Protein AF-A0A2E5B8R5-F1 (afdb_monomer)

Structure (mmCIF, N/CA/C/O backbone):
data_AF-A0A2E5B8R5-F1
#
_entry.id   AF-A0A2E5B8R5-F1
#
loop_
_atom_site.group_PDB
_atom_site.id
_atom_site.type_symbol
_atom_site.label_atom_id
_atom_site.lab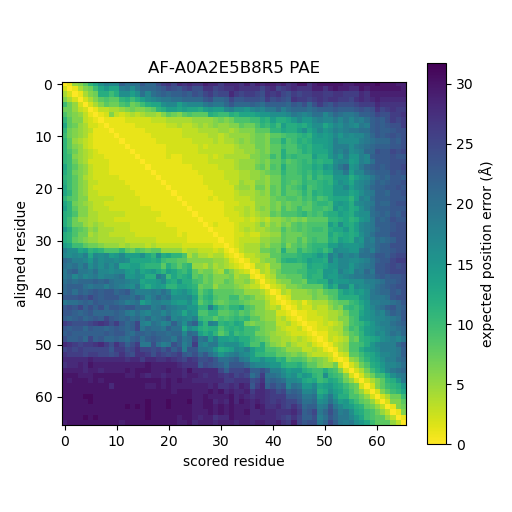el_alt_id
_atom_site.label_comp_id
_atom_site.label_asym_id
_atom_site.label_entity_id
_atom_site.label_seq_id
_atom_site.pdbx_PDB_ins_code
_atom_site.Cartn_x
_atom_site.Cartn_y
_atom_site.Cartn_z
_atom_site.occupancy
_atom_site.B_iso_or_equiv
_atom_site.auth_seq_id
_atom_site.auth_comp_id
_atom_site.auth_asym_id
_atom_site.auth_atom_id
_atom_site.pdbx_PDB_model_num
ATOM 1 N N . MET A 1 1 ? 10.024 -5.500 -41.330 1.00 43.84 1 MET A N 1
ATOM 2 C CA . MET A 1 1 ? 9.570 -6.009 -40.018 1.00 43.84 1 MET A CA 1
ATOM 3 C C . MET A 1 1 ? 10.320 -5.220 -38.959 1.00 43.84 1 MET A C 1
ATOM 5 O O . MET A 1 1 ? 11.534 -5.143 -39.067 1.00 43.84 1 MET A O 1
ATOM 9 N N . ILE A 1 2 ? 9.625 -4.542 -38.042 1.00 64.06 2 ILE A N 1
ATOM 10 C CA . ILE A 1 2 ? 10.270 -3.786 -36.955 1.00 64.06 2 ILE A CA 1
ATOM 11 C C . ILE A 1 2 ? 10.454 -4.759 -35.796 1.00 64.06 2 ILE A C 1
ATOM 13 O O . ILE A 1 2 ? 9.474 -5.169 -35.176 1.00 64.06 2 ILE A O 1
ATOM 17 N N . GLU A 1 3 ? 11.693 -5.150 -35.537 1.00 66.50 3 GLU A N 1
ATOM 18 C CA . GLU A 1 3 ? 12.043 -5.939 -34.365 1.00 66.50 3 GLU A CA 1
ATOM 19 C C . GLU A 1 3 ? 11.948 -5.022 -33.138 1.00 66.50 3 GLU A C 1
ATOM 21 O O . GLU A 1 3 ? 12.695 -4.056 -32.990 1.00 66.50 3 GLU A O 1
ATOM 26 N N . LYS A 1 4 ? 10.937 -5.249 -32.295 1.00 71.00 4 LYS A N 1
ATOM 27 C CA . LYS A 1 4 ? 10.762 -4.514 -31.040 1.00 71.00 4 LYS A CA 1
ATOM 28 C C . LYS A 1 4 ? 11.717 -5.125 -30.020 1.00 71.00 4 LYS A C 1
ATOM 30 O O . LYS A 1 4 ? 11.357 -6.071 -29.327 1.00 71.00 4 LYS A O 1
ATOM 35 N N . THR A 1 5 ? 12.935 -4.603 -29.943 1.00 74.69 5 THR A N 1
ATOM 36 C CA . THR A 1 5 ? 13.872 -4.966 -28.878 1.00 74.69 5 THR A CA 1
ATOM 37 C C . THR A 1 5 ? 13.345 -4.405 -27.561 1.00 74.69 5 THR A C 1
ATOM 39 O O . THR A 1 5 ? 13.251 -3.189 -27.390 1.00 74.69 5 THR A O 1
ATOM 42 N N . VAL A 1 6 ? 12.942 -5.286 -26.649 1.00 80.81 6 VAL A N 1
ATOM 43 C CA . VAL A 1 6 ? 12.516 -4.889 -25.308 1.00 80.81 6 VAL A CA 1
ATOM 44 C C . VAL A 1 6 ? 13.769 -4.626 -24.479 1.00 80.81 6 VAL A C 1
ATOM 46 O O . VAL A 1 6 ? 14.555 -5.540 -24.243 1.00 80.81 6 VAL A O 1
ATOM 49 N N . ASP A 1 7 ? 13.964 -3.374 -24.069 1.00 89.94 7 ASP A N 1
ATOM 50 C CA . ASP A 1 7 ? 15.115 -2.981 -23.262 1.00 89.94 7 ASP A CA 1
ATOM 51 C C . ASP A 1 7 ? 15.026 -3.596 -21.845 1.00 89.94 7 ASP A C 1
ATOM 53 O O . ASP A 1 7 ? 14.031 -3.374 -21.141 1.00 89.94 7 ASP A O 1
ATOM 57 N N . PRO A 1 8 ? 16.034 -4.372 -21.398 1.00 92.06 8 PRO A N 1
ATOM 58 C CA . PRO A 1 8 ? 15.997 -5.025 -20.090 1.00 92.06 8 PRO A CA 1
ATOM 59 C C . PRO A 1 8 ? 15.895 -4.049 -18.911 1.00 92.06 8 PRO A C 1
ATOM 61 O O . PRO A 1 8 ? 15.285 -4.376 -17.892 1.00 92.06 8 PRO A O 1
ATOM 64 N N . GLN A 1 9 ? 16.469 -2.849 -19.035 1.00 94.00 9 GLN A N 1
ATOM 65 C CA . GLN A 1 9 ? 16.453 -1.838 -17.976 1.00 94.00 9 GLN A CA 1
ATOM 66 C C . GLN A 1 9 ? 15.053 -1.227 -17.859 1.00 94.00 9 GLN A C 1
ATOM 68 O O . GLN A 1 9 ? 14.535 -1.066 -16.755 1.00 94.00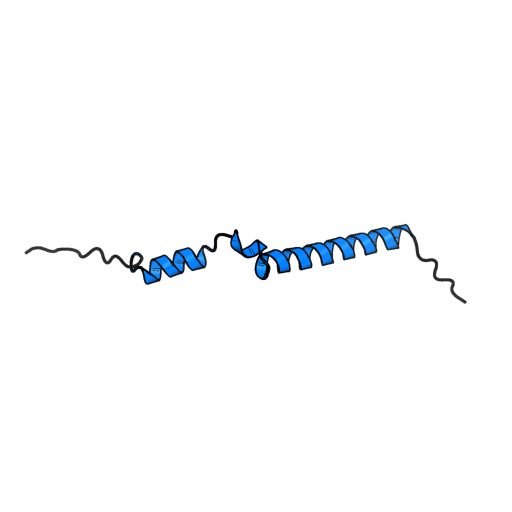 9 GLN A O 1
ATOM 73 N N . LEU A 1 10 ? 14.394 -0.975 -18.991 1.00 92.06 10 LEU A N 1
ATOM 74 C CA . LEU A 1 10 ? 13.016 -0.502 -19.049 1.00 92.06 10 LEU A CA 1
ATOM 75 C C . LEU A 1 10 ? 12.041 -1.508 -18.426 1.00 92.06 10 LEU A C 1
ATOM 77 O O . LEU A 1 10 ? 11.159 -1.113 -17.663 1.00 92.06 10 LEU A O 1
ATOM 81 N N . VAL A 1 11 ? 12.215 -2.806 -18.698 1.00 94.81 11 VAL A N 1
ATOM 82 C CA . VAL A 1 11 ? 11.406 -3.867 -18.071 1.00 94.81 11 VAL A CA 1
ATOM 83 C C . VAL A 1 11 ? 11.607 -3.886 -16.564 1.00 94.81 11 VAL A C 1
ATOM 85 O O . VAL A 1 11 ? 10.630 -3.991 -15.826 1.00 94.81 11 VAL A O 1
ATOM 88 N N . PHE A 1 12 ? 12.848 -3.752 -16.098 1.00 96.12 12 PHE A N 1
ATOM 89 C CA . PHE A 1 12 ? 13.145 -3.725 -14.671 1.00 96.12 12 PHE A CA 1
ATOM 90 C C . PHE A 1 12 ? 12.488 -2.529 -13.974 1.00 96.12 12 PHE A C 1
ATOM 92 O O . PHE A 1 12 ? 11.823 -2.697 -12.951 1.00 96.12 12 PHE A O 1
ATOM 99 N N . VAL A 1 13 ? 12.607 -1.330 -14.551 1.00 96.50 13 VAL A N 1
ATOM 100 C CA . VAL A 1 13 ? 11.994 -0.116 -13.997 1.00 96.50 13 VAL A CA 1
ATOM 101 C C . VAL A 1 13 ? 10.475 -0.256 -13.950 1.00 96.50 13 VAL A C 1
ATOM 103 O O . VAL A 1 13 ? 9.892 -0.130 -12.874 1.00 96.50 13 VAL A O 1
ATOM 106 N N . ILE A 1 14 ? 9.825 -0.582 -15.071 1.00 96.62 14 ILE A N 1
ATOM 107 C CA . ILE A 1 14 ? 8.361 -0.715 -15.117 1.00 96.62 14 ILE A CA 1
ATOM 108 C C . ILE A 1 14 ? 7.895 -1.843 -14.189 1.00 96.62 14 ILE A C 1
ATOM 110 O O . ILE A 1 14 ? 6.956 -1.655 -13.418 1.00 96.62 14 ILE A O 1
ATOM 114 N N . GLY A 1 15 ? 8.574 -2.991 -14.205 1.00 97.00 15 GLY A N 1
ATOM 115 C CA . GLY A 1 15 ? 8.258 -4.126 -13.343 1.00 97.00 15 GLY A CA 1
ATOM 116 C C . GLY A 1 15 ? 8.363 -3.784 -11.856 1.00 97.00 15 GLY A C 1
ATOM 117 O O . GLY A 1 15 ? 7.465 -4.129 -11.087 1.00 97.00 15 GLY A O 1
ATOM 118 N N . SER A 1 16 ? 9.401 -3.049 -11.446 1.00 97.50 16 SER A N 1
ATOM 119 C CA . SER A 1 16 ? 9.552 -2.597 -10.057 1.00 97.50 16 SER A CA 1
ATOM 120 C C . SER A 1 16 ? 8.432 -1.641 -9.635 1.00 97.50 16 SER A C 1
ATOM 122 O O . SER A 1 16 ? 7.841 -1.830 -8.573 1.00 97.50 16 SER A O 1
ATOM 124 N N . LEU A 1 17 ? 8.062 -0.682 -10.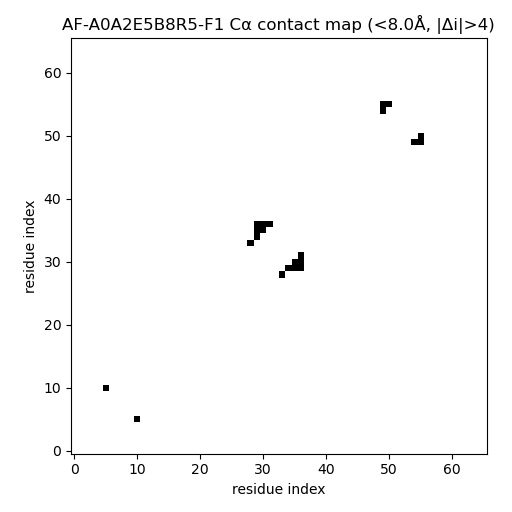491 1.00 98.12 17 LEU A N 1
ATOM 125 C CA . LEU A 1 17 ? 6.976 0.263 -10.220 1.00 98.12 17 LEU A CA 1
ATOM 126 C C . LEU A 1 17 ? 5.626 -0.445 -10.081 1.00 98.12 17 LEU A C 1
ATOM 128 O O . LEU A 1 17 ? 4.883 -0.170 -9.140 1.00 98.12 17 LEU A O 1
ATOM 132 N N . VAL A 1 18 ? 5.327 -1.391 -10.975 1.00 98.38 18 VAL A N 1
ATOM 133 C CA . VAL A 1 18 ? 4.105 -2.206 -10.905 1.00 98.38 18 VAL A CA 1
ATOM 134 C C . VAL A 1 18 ? 4.087 -3.045 -9.629 1.00 98.38 18 VAL A C 1
ATOM 136 O O . VAL A 1 18 ? 3.063 -3.109 -8.952 1.00 98.38 18 VAL A O 1
ATOM 139 N N . THR A 1 19 ? 5.221 -3.641 -9.259 1.00 98.25 19 THR A N 1
ATOM 140 C CA . THR A 1 19 ? 5.338 -4.452 -8.038 1.00 98.25 19 THR A CA 1
ATOM 141 C C . THR A 1 19 ? 5.074 -3.615 -6.789 1.00 98.25 19 THR A C 1
ATOM 143 O O . THR A 1 19 ? 4.285 -4.019 -5.936 1.00 98.25 19 THR A O 1
ATOM 146 N N . ILE A 1 20 ? 5.679 -2.427 -6.694 1.00 98.31 20 ILE A N 1
ATOM 147 C CA . ILE A 1 20 ? 5.473 -1.507 -5.569 1.00 98.31 20 ILE A CA 1
ATOM 148 C C . ILE A 1 20 ? 4.011 -1.060 -5.505 1.00 98.31 20 ILE A C 1
ATOM 150 O O . ILE A 1 20 ? 3.413 -1.082 -4.431 1.00 98.31 20 ILE A O 1
ATOM 154 N N . LEU A 1 21 ? 3.419 -0.696 -6.646 1.00 98.31 21 LEU A N 1
ATOM 155 C CA . LEU A 1 21 ? 2.030 -0.250 -6.713 1.00 98.31 21 LEU A CA 1
ATOM 156 C C . LEU A 1 21 ? 1.066 -1.337 -6.224 1.00 98.31 21 LEU A C 1
ATOM 158 O O . LEU A 1 21 ? 0.234 -1.084 -5.353 1.00 98.31 21 LEU A O 1
ATOM 162 N N . LEU A 1 22 ? 1.195 -2.557 -6.749 1.00 98.25 22 LEU A N 1
ATOM 163 C CA . LEU A 1 22 ? 0.344 -3.677 -6.351 1.00 98.25 22 LEU A CA 1
ATOM 164 C C . LEU A 1 22 ? 0.569 -4.072 -4.889 1.00 98.25 22 LEU A C 1
ATOM 166 O O . LEU A 1 22 ? -0.398 -4.371 -4.186 1.00 98.25 22 LEU A O 1
ATOM 170 N N . GLY A 1 23 ? 1.815 -4.023 -4.412 1.00 97.69 23 GLY A N 1
ATOM 171 C CA . GLY A 1 23 ? 2.153 -4.248 -3.010 1.00 97.69 23 GLY A CA 1
ATOM 172 C C . GLY A 1 23 ? 1.484 -3.230 -2.085 1.00 97.69 23 GLY A C 1
ATOM 173 O O . GLY A 1 23 ? 0.851 -3.621 -1.108 1.00 97.69 23 GLY A O 1
ATOM 174 N N . ALA A 1 24 ? 1.546 -1.940 -2.424 1.00 97.62 24 ALA A N 1
ATOM 175 C CA . ALA A 1 24 ? 0.929 -0.869 -1.643 1.00 97.62 24 ALA A CA 1
ATOM 176 C C . ALA A 1 24 ? -0.602 -0.989 -1.595 1.00 97.62 24 ALA A C 1
ATOM 178 O O . ALA A 1 24 ? -1.192 -0.879 -0.521 1.00 97.62 24 ALA A O 1
ATOM 179 N N . ILE A 1 25 ? -1.244 -1.272 -2.735 1.00 97.12 25 ILE A N 1
ATOM 180 C CA . ILE A 1 25 ? -2.697 -1.490 -2.801 1.00 97.12 25 ILE A CA 1
ATOM 181 C C . ILE A 1 25 ? -3.090 -2.699 -1.947 1.00 97.12 25 ILE A C 1
ATOM 183 O O . ILE A 1 25 ? -3.985 -2.599 -1.110 1.00 97.12 25 ILE A O 1
ATOM 187 N N . SER A 1 26 ? -2.398 -3.827 -2.118 1.00 95.19 26 SER A N 1
ATOM 188 C CA . SER A 1 26 ? -2.684 -5.057 -1.370 1.00 95.19 26 SER A CA 1
ATOM 189 C C . SER A 1 26 ? -2.486 -4.862 0.133 1.00 95.19 26 SER A C 1
ATOM 191 O O . SER A 1 26 ? -3.298 -5.331 0.928 1.00 95.19 26 SER A O 1
ATOM 193 N N . TYR A 1 27 ? -1.445 -4.127 0.529 1.00 93.94 27 TYR A N 1
ATOM 194 C CA . TYR A 1 27 ? -1.184 -3.789 1.924 1.00 93.94 27 TYR A CA 1
ATOM 195 C C . TYR A 1 27 ? -2.275 -2.886 2.511 1.00 93.94 27 TYR A C 1
ATOM 197 O O . TYR A 1 27 ? -2.772 -3.162 3.600 1.00 93.94 27 TYR A O 1
ATOM 205 N N . GLY A 1 28 ? -2.717 -1.864 1.771 1.00 91.62 28 GLY A N 1
ATOM 206 C CA . GLY A 1 28 ? -3.846 -1.024 2.173 1.00 91.62 28 GLY A CA 1
ATOM 207 C C . GLY A 1 28 ? -5.127 -1.838 2.373 1.00 91.62 28 GLY A C 1
ATOM 208 O O . GLY A 1 28 ? -5.764 -1.738 3.417 1.00 91.62 28 GLY A O 1
ATOM 209 N N . VAL A 1 29 ? -5.459 -2.723 1.428 1.00 92.56 29 VAL A N 1
ATOM 210 C CA . VAL A 1 29 ? -6.620 -3.623 1.544 1.00 92.56 29 VAL A CA 1
ATOM 211 C C . VAL A 1 29 ? -6.497 -4.545 2.762 1.00 92.56 29 VAL A C 1
ATOM 213 O O . VAL A 1 29 ? -7.470 -4.711 3.497 1.00 92.56 29 VAL A O 1
ATOM 216 N N . TYR A 1 30 ? -5.314 -5.108 3.018 1.00 89.44 30 TYR A N 1
ATOM 217 C CA . TYR A 1 30 ? -5.061 -5.937 4.200 1.00 89.44 30 TYR A CA 1
ATOM 218 C C . TYR A 1 30 ? -5.273 -5.170 5.514 1.00 89.44 30 TYR A C 1
ATOM 220 O O . TYR A 1 30 ? -5.846 -5.719 6.456 1.00 89.44 30 TYR A O 1
ATOM 228 N N . LEU A 1 31 ? -4.850 -3.906 5.574 1.00 87.62 31 LEU A N 1
ATOM 229 C CA . LEU A 1 31 ? -5.043 -3.057 6.749 1.00 87.62 31 LEU A CA 1
ATOM 230 C C . LEU A 1 31 ? -6.495 -2.615 6.941 1.00 87.62 31 LEU A C 1
ATOM 232 O O . LEU A 1 31 ? -6.908 -2.435 8.079 1.00 87.62 31 LEU A O 1
ATOM 236 N N . THR A 1 32 ? -7.267 -2.424 5.869 1.00 84.19 32 THR A N 1
ATOM 237 C CA . THR A 1 32 ? -8.653 -1.934 5.967 1.00 84.19 32 THR A CA 1
ATOM 238 C C . THR A 1 32 ? -9.669 -3.059 6.157 1.00 84.19 32 THR A C 1
ATOM 240 O O . THR A 1 32 ? -10.565 -2.939 6.985 1.00 84.19 32 THR A O 1
ATOM 243 N N . LEU A 1 33 ? -9.554 -4.147 5.393 1.00 84.12 33 LEU A N 1
ATOM 244 C CA . LEU A 1 33 ? -10.545 -5.233 5.366 1.00 84.12 33 LEU A CA 1
ATOM 245 C C . LEU A 1 33 ? -10.025 -6.548 5.964 1.00 84.12 33 LEU A C 1
ATOM 247 O O . LEU A 1 33 ? -10.808 -7.460 6.224 1.00 84.12 33 LEU A O 1
ATOM 251 N N . GLY A 1 34 ? -8.711 -6.679 6.147 1.00 79.19 34 GLY A N 1
ATOM 252 C CA . GLY A 1 34 ? -8.076 -7.888 6.664 1.00 79.19 34 GLY A CA 1
ATOM 253 C C . GLY A 1 34 ? -7.921 -7.891 8.183 1.00 79.19 34 GLY A C 1
ATOM 254 O O . GLY A 1 34 ? -8.363 -6.992 8.890 1.00 79.19 34 GLY A O 1
ATOM 255 N N . SER A 1 35 ? -7.236 -8.910 8.705 1.00 77.44 35 SER A N 1
ATOM 256 C CA . SER A 1 35 ? -6.923 -9.025 10.137 1.00 77.44 35 SER A CA 1
ATOM 257 C C . SER A 1 35 ? -6.017 -7.914 10.664 1.00 77.44 35 SER A C 1
ATOM 259 O O . SER A 1 35 ? -5.977 -7.717 11.874 1.00 77.44 35 SER A O 1
ATOM 261 N N . GLY A 1 36 ? -5.313 -7.197 9.781 1.00 70.25 36 GLY A N 1
ATOM 262 C CA . GLY A 1 36 ? -4.462 -6.068 10.147 1.00 70.25 36 GLY A CA 1
ATOM 263 C C . GLY A 1 36 ? -5.231 -4.881 10.729 1.00 70.25 36 GLY A C 1
ATOM 264 O O . GLY A 1 36 ? -4.639 -4.106 11.467 1.00 70.25 36 GLY A O 1
ATOM 265 N N . SER A 1 37 ? -6.538 -4.769 10.470 1.00 66.62 37 SER A N 1
ATOM 266 C CA . SER A 1 37 ? -7.394 -3.719 11.043 1.00 66.62 37 SER A CA 1
ATOM 267 C C . SER A 1 37 ? -7.667 -3.900 12.537 1.00 66.62 37 SER A C 1
ATOM 269 O O . SER A 1 37 ? -8.020 -2.940 13.212 1.00 66.62 37 SER A O 1
ATOM 271 N N . LYS A 1 38 ? -7.503 -5.117 13.075 1.00 66.25 38 LYS A N 1
ATOM 272 C CA . LYS A 1 38 ? -7.905 -5.460 14.450 1.00 66.25 38 LYS A CA 1
ATOM 273 C C . LYS A 1 38 ? -7.056 -4.781 15.523 1.00 66.25 38 LYS A C 1
ATOM 275 O O . LYS A 1 38 ? -7.551 -4.546 16.619 1.00 66.2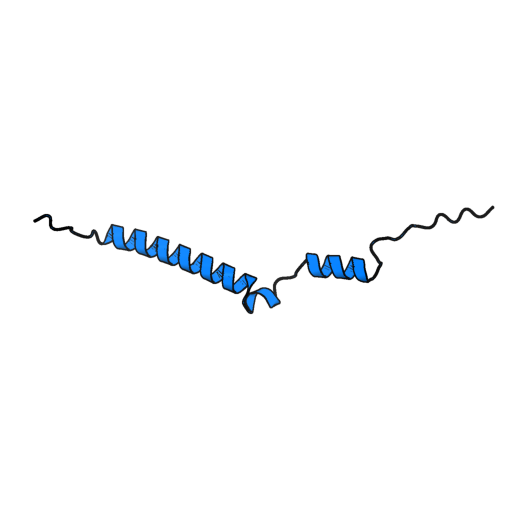5 38 LYS A O 1
ATOM 280 N N . ASP A 1 39 ? -5.806 -4.468 15.194 1.00 67.19 39 ASP A N 1
ATOM 281 C CA . ASP A 1 39 ? -4.879 -3.756 16.078 1.00 67.19 39 ASP A CA 1
ATOM 282 C C . ASP A 1 39 ? -4.851 -2.241 15.801 1.00 67.19 39 ASP A C 1
ATOM 284 O O . ASP A 1 39 ? -4.194 -1.484 16.522 1.00 67.19 39 ASP A O 1
ATOM 288 N N . LEU A 1 40 ? -5.564 -1.766 14.770 1.00 68.25 40 LEU A N 1
ATOM 289 C CA . LEU A 1 40 ? -5.728 -0.336 14.534 1.00 68.25 40 LEU A CA 1
ATOM 290 C C . LEU A 1 40 ? -6.746 0.198 15.543 1.00 68.25 40 LEU A C 1
ATOM 292 O O . LEU A 1 40 ? -7.933 -0.109 15.477 1.00 68.25 40 LEU A O 1
ATOM 296 N N . ARG A 1 41 ? -6.272 1.020 16.485 1.00 68.38 41 ARG A N 1
ATOM 297 C CA . ARG A 1 41 ? -7.150 1.786 17.377 1.00 68.38 41 ARG A CA 1
ATOM 298 C C . ARG A 1 41 ? -8.079 2.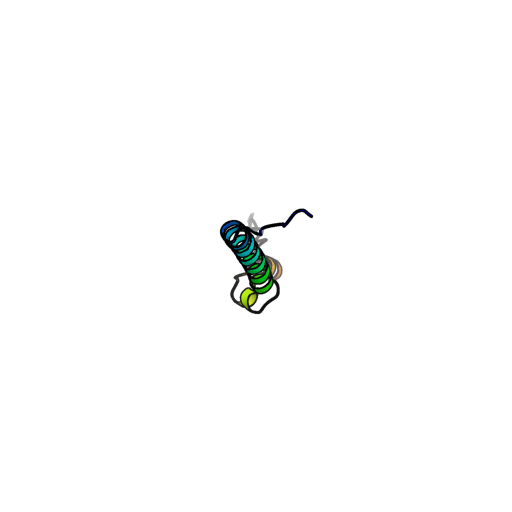636 16.520 1.00 68.38 41 ARG A C 1
ATOM 300 O O . ARG A 1 41 ? -7.586 3.504 15.805 1.00 68.38 41 ARG A O 1
ATOM 307 N N . ASP A 1 42 ? -9.381 2.400 16.623 1.00 73.31 42 ASP A N 1
ATOM 308 C CA . ASP A 1 42 ? -10.397 3.225 15.981 1.00 73.31 42 ASP A CA 1
ATOM 309 C C . ASP A 1 42 ? -10.808 4.366 16.932 1.00 73.31 42 ASP A C 1
ATOM 311 O O . ASP A 1 42 ? -11.536 4.133 17.903 1.00 73.31 42 ASP A O 1
ATOM 315 N N . PRO A 1 43 ? -10.350 5.612 16.698 1.00 74.56 43 PRO A N 1
ATOM 316 C CA . PRO A 1 43 ? -10.735 6.745 17.531 1.00 74.56 43 PRO A CA 1
ATOM 317 C C . PRO A 1 43 ? -12.228 7.066 17.400 1.00 74.56 43 PRO A C 1
ATOM 319 O O . PRO A 1 43 ? -12.779 7.730 18.275 1.00 74.56 43 PRO A O 1
ATOM 322 N N . ILE A 1 44 ? -12.878 6.629 16.313 1.00 73.38 44 ILE A N 1
ATOM 323 C CA . ILE A 1 44 ? 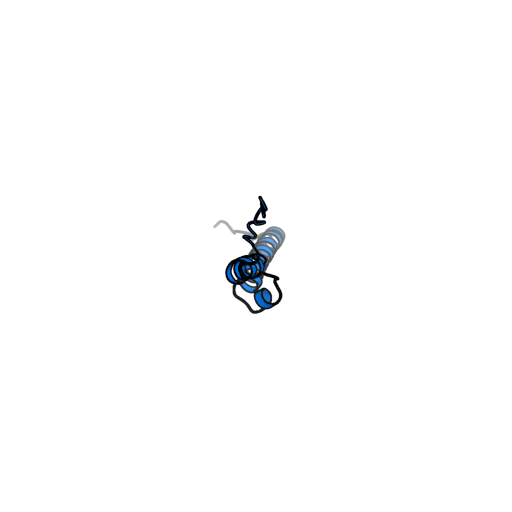-14.299 6.855 16.050 1.00 73.38 44 ILE A CA 1
ATOM 324 C C . ILE A 1 44 ? -15.140 5.924 16.920 1.00 73.38 44 ILE A C 1
ATOM 326 O O . ILE A 1 44 ? -16.092 6.401 17.530 1.00 73.38 44 ILE A O 1
ATOM 330 N N . ASP A 1 45 ? -14.769 4.647 17.047 1.00 74.94 45 ASP A N 1
ATOM 331 C CA . ASP A 1 45 ? -15.441 3.702 17.952 1.00 74.94 45 ASP A CA 1
ATOM 332 C C . ASP A 1 45 ? -15.281 4.127 19.424 1.00 74.94 45 ASP A C 1
ATOM 334 O O . ASP A 1 45 ? -16.249 4.182 20.183 1.00 74.94 45 ASP A O 1
ATOM 338 N N . GLU A 1 46 ? -14.078 4.562 19.820 1.00 75.25 46 GLU A N 1
ATOM 339 C CA . GLU A 1 46 ? -13.827 5.108 21.161 1.00 75.25 46 GLU A CA 1
ATOM 340 C C . GLU A 1 46 ? -14.649 6.389 21.420 1.00 75.25 46 GLU A C 1
ATOM 342 O O . GLU A 1 46 ? -15.241 6.549 22.492 1.00 75.25 46 GLU A O 1
ATOM 347 N N . HIS A 1 47 ? -14.758 7.280 20.428 1.00 75.19 47 HIS A N 1
ATOM 348 C CA . HIS A 1 47 ? -15.558 8.502 20.531 1.00 75.19 47 HIS A CA 1
ATOM 349 C C . HIS A 1 47 ? -17.071 8.227 20.554 1.00 75.19 47 HIS A C 1
ATOM 351 O O . HIS A 1 47 ? -17.785 8.805 21.378 1.00 75.19 47 HIS A O 1
ATOM 357 N N . ALA A 1 48 ? -17.565 7.324 19.703 1.00 77.75 48 ALA A N 1
ATOM 358 C CA . ALA A 1 48 ? -18.965 6.909 19.658 1.00 77.75 48 ALA A CA 1
ATOM 359 C C . ALA A 1 48 ? -19.381 6.239 20.971 1.00 77.75 48 ALA A C 1
ATOM 361 O O . ALA A 1 48 ? -20.397 6.612 21.558 1.00 77.75 48 ALA A O 1
ATOM 362 N N . LYS A 1 49 ? -18.538 5.356 21.514 1.00 74.06 49 LYS A N 1
ATOM 363 C CA . LYS A 1 49 ? -18.750 4.728 22.820 1.00 74.06 49 LYS A CA 1
ATOM 364 C C . LYS A 1 49 ? -18.841 5.752 23.956 1.00 74.06 49 LYS A C 1
ATOM 366 O O . LYS A 1 49 ? -19.656 5.591 24.860 1.00 74.06 49 LYS A O 1
ATOM 371 N N . MET A 1 50 ? -18.060 6.836 23.929 1.00 66.44 50 MET A N 1
ATOM 372 C CA . MET A 1 50 ? -18.193 7.921 24.919 1.00 66.44 50 MET A CA 1
ATOM 373 C C . MET A 1 50 ? -19.483 8.742 24.759 1.00 66.44 50 MET A C 1
ATOM 375 O O . MET A 1 50 ? -19.994 9.279 25.748 1.00 66.44 50 MET A O 1
ATOM 379 N N . HIS A 1 51 ? -20.028 8.813 23.544 1.00 72.19 51 HIS A N 1
ATOM 380 C CA . HIS A 1 51 ? -21.340 9.395 23.267 1.00 72.19 51 HIS A CA 1
ATOM 381 C C . HIS A 1 51 ? -22.485 8.492 23.759 1.00 72.19 51 HIS A C 1
ATOM 383 O O . HIS A 1 51 ? -23.422 8.991 24.381 1.00 72.19 51 HIS A O 1
ATOM 389 N N . GLU A 1 52 ? -22.385 7.174 23.560 1.00 67.19 52 GLU A N 1
ATOM 390 C CA . GLU A 1 52 ? -23.345 6.179 24.065 1.00 67.19 52 GLU A CA 1
ATOM 391 C C . GLU A 1 52 ? -23.346 6.079 25.596 1.00 67.19 52 GLU A C 1
ATOM 393 O O . GLU A 1 52 ? -24.403 5.963 26.214 1.00 67.19 52 GLU A O 1
ATOM 398 N N . LEU A 1 53 ? -22.173 6.190 26.230 1.00 71.56 53 LEU A N 1
ATOM 399 C CA . LEU A 1 53 ? -22.028 6.209 27.690 1.00 71.56 53 LEU A CA 1
ATOM 400 C C . LEU A 1 53 ? -22.494 7.531 28.334 1.00 71.56 53 LEU A C 1
ATOM 402 O O . LEU A 1 53 ? -22.455 7.662 29.557 1.00 71.56 53 LEU A O 1
ATOM 406 N N . GLY A 1 54 ? -22.928 8.518 27.541 1.00 64.31 54 GLY A N 1
ATOM 407 C CA . GLY A 1 54 ? -23.513 9.770 28.034 1.00 64.31 54 GLY A CA 1
ATOM 408 C C . GLY A 1 54 ? -22.528 10.723 28.723 1.00 64.31 54 GLY A C 1
ATOM 409 O O . GLY A 1 54 ? -22.949 11.687 29.359 1.00 64.31 54 GLY A O 1
ATOM 410 N N . ILE A 1 55 ? -21.218 10.487 28.595 1.00 62.47 55 ILE A N 1
ATOM 411 C CA . ILE A 1 55 ? -20.168 11.251 29.296 1.00 62.47 55 ILE A CA 1
ATOM 412 C C . ILE A 1 55 ? -19.892 12.597 28.594 1.00 62.47 55 ILE A C 1
ATOM 414 O O . ILE A 1 55 ? -19.411 13.543 29.214 1.00 62.47 55 ILE A O 1
ATOM 418 N N . ALA A 1 56 ? -20.237 12.723 27.308 1.00 60.19 56 ALA A N 1
ATOM 419 C CA . ALA A 1 56 ? -19.912 13.895 26.490 1.00 60.19 56 ALA A CA 1
ATOM 420 C C . ALA A 1 56 ? -20.810 15.132 26.715 1.00 60.19 56 ALA A C 1
ATOM 422 O O . ALA A 1 56 ? -20.445 16.226 26.296 1.00 60.19 56 ALA A O 1
ATOM 423 N N . HIS A 1 57 ? -21.963 15.000 27.379 1.00 59.75 57 HIS A N 1
ATOM 424 C CA . HIS A 1 57 ? -22.886 16.121 27.620 1.00 59.75 57 HIS A CA 1
ATOM 425 C C . HIS A 1 57 ? -23.150 16.333 29.115 1.00 59.75 57 HIS A C 1
ATOM 427 O O . HIS A 1 57 ? -24.279 16.278 29.601 1.00 59.75 57 HIS A O 1
ATOM 433 N N . GLY A 1 58 ? -22.086 16.627 29.862 1.00 54.59 58 GLY A N 1
ATOM 434 C CA . GLY A 1 58 ? -22.203 17.207 31.193 1.00 54.59 58 GLY A CA 1
ATOM 435 C C . GLY A 1 58 ? -22.676 18.658 31.106 1.00 54.59 58 GLY A C 1
ATOM 436 O O . GLY A 1 58 ? -21.858 19.573 31.080 1.00 54.59 58 GLY A O 1
ATOM 437 N N . HIS A 1 59 ? -23.992 18.890 31.110 1.00 53.69 59 HIS A N 1
ATOM 438 C CA . HIS A 1 59 ? -24.518 20.153 31.625 1.00 53.69 59 HIS A CA 1
ATOM 439 C C . HIS A 1 59 ? -24.075 20.246 33.090 1.00 53.69 59 HIS A C 1
ATOM 441 O O . HIS A 1 59 ? -24.634 19.585 33.967 1.00 53.69 59 HIS A O 1
ATOM 447 N N . SER A 1 60 ? -23.047 21.048 33.359 1.00 57.66 60 SER A N 1
ATOM 448 C CA . SER A 1 60 ? -22.708 21.507 34.699 1.00 57.66 60 SER A CA 1
ATOM 449 C C . SER A 1 60 ? -23.889 22.325 35.221 1.00 57.66 60 SER A C 1
ATOM 451 O O . SER A 1 60 ? -23.996 23.530 35.011 1.00 57.66 60 SER A O 1
ATOM 453 N N . GLY A 1 61 ? -24.841 21.636 35.854 1.00 51.50 61 GLY A N 1
ATOM 454 C CA . GLY A 1 61 ? -26.012 22.234 36.473 1.00 51.50 61 GLY A CA 1
ATOM 455 C C . GLY A 1 61 ? -25.581 23.279 37.493 1.00 51.50 61 GLY A C 1
ATOM 456 O O . GLY A 1 61 ? -25.165 22.953 38.605 1.00 51.50 61 GLY A O 1
ATOM 457 N N . GLN A 1 62 ? -25.692 24.544 37.100 1.00 55.81 62 GLN A N 1
ATOM 458 C CA . GLN A 1 62 ? -25.621 25.704 37.969 1.00 55.81 62 GLN A CA 1
ATOM 459 C C . GLN A 1 62 ? -26.707 25.541 39.046 1.00 55.81 62 GLN A C 1
ATOM 461 O O . GLN A 1 62 ? -27.880 25.839 38.832 1.00 55.81 62 GLN A O 1
ATOM 466 N N . ARG A 1 63 ? -26.344 25.027 40.227 1.00 54.97 63 ARG A N 1
ATOM 467 C CA . ARG A 1 63 ? -27.198 25.150 41.412 1.00 54.97 63 ARG A CA 1
ATOM 468 C C . ARG A 1 63 ? -27.154 26.605 41.870 1.00 54.97 63 ARG A C 1
ATOM 470 O O . ARG A 1 63 ? -26.309 26.976 42.679 1.00 54.97 63 ARG A O 1
ATOM 477 N N . ILE A 1 64 ? -28.095 27.415 41.396 1.00 56.81 64 ILE A N 1
ATOM 478 C CA . ILE A 1 64 ? -28.492 28.631 42.107 1.00 56.81 64 ILE A CA 1
ATOM 479 C C . ILE A 1 64 ? -29.366 28.166 43.278 1.00 56.81 64 ILE A C 1
ATOM 481 O O . ILE A 1 64 ? -30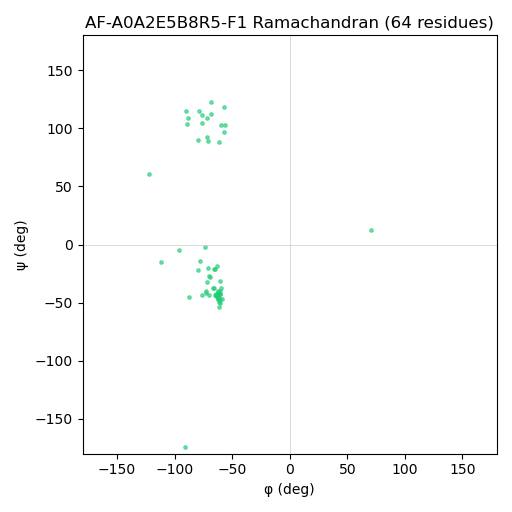.505 27.746 43.083 1.00 56.81 64 ILE A O 1
ATOM 485 N N . LYS A 1 65 ? -28.816 28.179 44.497 1.00 52.84 65 LYS A N 1
ATOM 486 C CA . LYS A 1 65 ? -29.617 28.115 45.726 1.00 52.84 65 LYS A CA 1
ATOM 487 C C . LYS A 1 65 ? -29.953 29.548 46.136 1.00 52.84 65 LYS A C 1
ATOM 489 O O . LYS A 1 65 ? -29.043 30.323 46.419 1.00 52.84 65 LYS A O 1
ATOM 494 N N . LYS A 1 66 ? -31.244 29.866 46.103 1.00 46.62 66 LYS A N 1
ATOM 495 C CA . LYS A 1 66 ? -31.847 31.033 46.749 1.00 46.62 66 LYS A CA 1
ATOM 496 C C . LYS A 1 66 ? -32.135 30.705 48.212 1.00 46.62 66 LYS A C 1
ATOM 498 O O . LYS A 1 66 ? -32.385 29.506 48.483 1.00 46.62 66 LYS A O 1
#

Mean predicted aligned error: 13.81 Å

Radius of gyration: 27.6 Å; 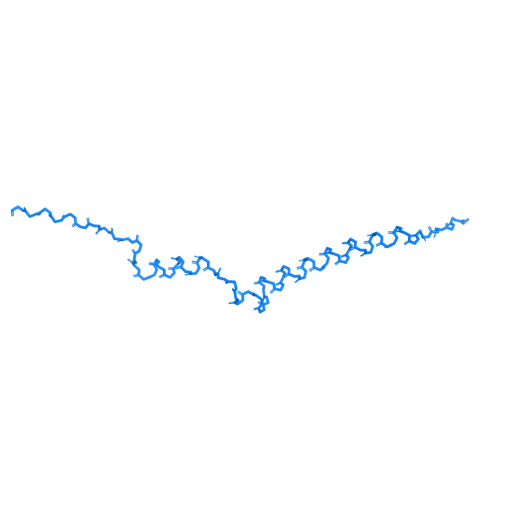Cα contacts (8 Å, |Δi|>4): 11; chains: 1; bounding box: 48×40×87 Å

Solvent-accessible surface area (backbone atoms only — not comparable to full-atom values): 4189 Å² total; per-residue (Å²): 134,86,81,81,79,79,55,70,67,60,50,50,52,53,52,50,52,53,50,52,52,54,48,52,54,52,49,50,48,35,40,71,77,38,80,60,32,76,78,52,82,52,68,61,59,57,50,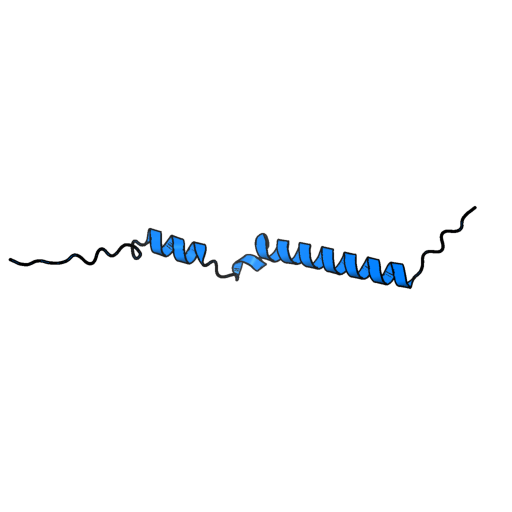50,51,39,54,74,69,56,68,76,69,73,76,79,75,78,78,80,81,129

Secondary structure (DSSP, 8-state):
-------HHHHHHHHHHHHHHHHHHHHHHHHHHSGGGGGS--HHHHHHHHHHTTTT----------

Sequence (66 aa):
MIEKTVDPQLVFVIGSLVTILLGAISYGVYLTLGSGSKDLRDPIDEHAKMHELGIAHGHSGQRIKK

Foldseek 3Di:
DDDPPDDPVVCVVVVVVVVVVVVVVVVVCCCPPNPVVVPPDDVVVVVVVCVVVVVPDPPPPPPPDD

pLDDT: mean 77.56, std 15.91, range [43.84, 98.38]